Protein AF-A0A482USI0-F1 (afdb_monomer_lite)

pLDDT: mean 80.26, std 9.28, range [44.81, 93.56]

Foldseek 3Di:
DDDDPVVVVVVVVVVCVVPVDPVVVVVCVVCVVVVVVVVVVVCCVPPVPVCVVVVVVVVVVVCCVVVVVVVPVVVVPDPPDDDPVRVVVCVVPDDDDPPDPPDDPVRVVVVVVDWDWPDDDQQWTDTPPDPDTDGPPPDPRNVSPVVDPVVVVVVVVVVVVVVPVD

Structure (mmCIF, N/CA/C/O backbone):
data_AF-A0A482USI0-F1
#
_entry.id   AF-A0A482USI0-F1
#
loop_
_atom_site.group_PDB
_atom_site.id
_atom_site.type_symbol
_atom_site.label_atom_id
_atom_site.label_alt_id
_atom_site.label_comp_id
_atom_site.label_asym_id
_atom_site.label_entity_id
_atom_site.label_seq_id
_atom_site.pdbx_PDB_ins_code
_atom_site.Cartn_x
_atom_site.Cartn_y
_atom_site.Cartn_z
_atom_site.occupancy
_atom_site.B_iso_or_equiv
_atom_site.auth_seq_id
_atom_site.auth_comp_id
_atom_site.auth_asym_id
_atom_site.auth_atom_id
_atom_site.pdbx_PDB_model_num
ATOM 1 N N . MET A 1 1 ? 66.341 -4.405 -28.909 1.00 44.81 1 MET A N 1
ATOM 2 C CA . MET A 1 1 ? 65.251 -3.859 -28.071 1.00 44.81 1 MET A CA 1
ATOM 3 C C . MET A 1 1 ? 63.985 -4.603 -28.448 1.00 44.81 1 MET A C 1
ATOM 5 O O . MET A 1 1 ? 63.577 -4.504 -29.595 1.00 44.81 1 MET A O 1
ATOM 9 N N . VAL A 1 2 ? 63.451 -5.431 -27.550 1.00 56.34 2 VAL A N 1
ATOM 10 C CA . VAL A 1 2 ? 62.265 -6.263 -27.811 1.00 56.34 2 VAL A CA 1
ATOM 11 C C . VAL A 1 2 ? 61.033 -5.369 -27.689 1.00 56.34 2 VAL A C 1
ATOM 13 O O . VAL A 1 2 ? 60.735 -4.895 -26.594 1.00 56.34 2 VAL A O 1
ATOM 16 N N . SER A 1 3 ? 60.360 -5.079 -28.805 1.00 57.16 3 SER A N 1
ATOM 17 C CA . SER A 1 3 ? 59.063 -4.406 -28.781 1.00 57.16 3 SER A CA 1
ATOM 18 C C . SER A 1 3 ? 58.034 -5.385 -28.225 1.00 57.16 3 SER A C 1
ATOM 20 O O . SER A 1 3 ? 57.759 -6.440 -28.793 1.00 57.16 3 SER A O 1
ATOM 22 N N . THR A 1 4 ? 57.518 -5.086 -27.042 1.00 65.31 4 THR A N 1
ATOM 23 C CA . THR A 1 4 ? 56.420 -5.840 -26.447 1.00 65.31 4 THR A CA 1
ATOM 24 C C . THR A 1 4 ? 55.110 -5.401 -27.118 1.00 65.31 4 THR A C 1
ATOM 26 O O . THR A 1 4 ? 54.889 -4.201 -27.294 1.00 65.31 4 THR A O 1
ATOM 29 N N . PRO A 1 5 ? 54.210 -6.338 -27.471 1.00 73.50 5 PRO A N 1
ATOM 30 C CA . PRO A 1 5 ? 53.012 -6.063 -28.282 1.00 73.50 5 PRO A CA 1
ATOM 31 C C . PRO A 1 5 ? 52.072 -5.025 -27.647 1.00 73.50 5 PRO A C 1
ATOM 33 O O . PRO A 1 5 ? 51.342 -4.315 -28.335 1.00 73.50 5 PRO A O 1
ATOM 36 N N . VAL A 1 6 ? 52.140 -4.884 -26.321 1.00 71.44 6 VAL A N 1
ATOM 37 C CA . VAL A 1 6 ? 51.401 -3.885 -25.542 1.00 71.44 6 VAL A CA 1
ATOM 38 C C . VAL A 1 6 ? 51.834 -2.455 -25.884 1.00 71.44 6 VAL A C 1
ATOM 40 O O . VAL A 1 6 ? 50.993 -1.571 -26.029 1.00 71.44 6 VAL A O 1
ATOM 43 N N . PHE A 1 7 ? 53.135 -2.210 -26.051 1.00 73.94 7 PHE A N 1
ATOM 44 C CA . PHE A 1 7 ? 53.651 -0.863 -26.308 1.00 73.94 7 PHE A CA 1
ATOM 45 C C . PHE A 1 7 ? 53.370 -0.401 -27.737 1.00 73.94 7 PHE A C 1
ATOM 47 O O . PHE A 1 7 ? 53.164 0.791 -27.959 1.00 73.94 7 PHE A O 1
ATOM 54 N N . ASP A 1 8 ? 53.306 -1.325 -28.692 1.00 75.38 8 ASP A N 1
ATOM 55 C CA . ASP A 1 8 ? 52.938 -1.008 -30.073 1.00 75.38 8 ASP A CA 1
ATOM 56 C C . ASP A 1 8 ? 51.443 -0.665 -30.186 1.00 75.38 8 ASP A C 1
ATOM 58 O O . ASP A 1 8 ? 51.078 0.304 -30.858 1.00 75.38 8 ASP A O 1
ATOM 62 N N . GLY A 1 9 ? 50.586 -1.355 -29.422 1.00 74.94 9 GLY A N 1
ATOM 63 C CA . GLY A 1 9 ? 49.174 -0.994 -29.273 1.00 74.94 9 GLY A CA 1
ATOM 64 C C . GLY A 1 9 ? 48.984 0.402 -28.673 1.00 74.94 9 GLY A C 1
ATOM 65 O O . GLY A 1 9 ? 48.264 1.221 -29.244 1.00 74.94 9 GLY A O 1
ATOM 66 N N . ILE A 1 10 ? 49.696 0.725 -27.588 1.00 77.56 10 ILE A N 1
ATOM 67 C CA . ILE A 1 10 ? 49.632 2.054 -26.954 1.00 77.56 10 ILE A CA 1
ATOM 68 C C . ILE A 1 10 ? 50.104 3.152 -27.914 1.00 77.56 10 ILE A C 1
ATOM 70 O O . ILE A 1 10 ? 49.443 4.183 -28.038 1.00 77.56 10 ILE A O 1
ATOM 74 N N . LYS A 1 11 ? 51.205 2.931 -28.642 1.00 76.19 11 LYS A N 1
ATOM 75 C CA . LYS A 1 11 ? 51.686 3.890 -29.647 1.00 76.19 11 LYS A CA 1
ATOM 76 C C . LYS A 1 11 ? 50.637 4.127 -30.727 1.00 76.19 11 LYS A C 1
ATOM 78 O O . LYS A 1 11 ? 50.336 5.280 -31.017 1.00 76.19 11 LYS A O 1
ATOM 83 N N . SER A 1 12 ? 50.048 3.069 -31.286 1.00 74.94 12 SER A N 1
ATOM 84 C CA . SER A 1 12 ? 49.013 3.205 -32.319 1.00 74.94 12 SER A CA 1
ATOM 85 C C . SER A 1 12 ? 47.788 3.983 -31.825 1.00 74.94 12 SER A C 1
ATOM 87 O O . SER A 1 12 ? 47.320 4.882 -32.521 1.00 74.94 12 SER A O 1
ATOM 89 N N . ALA A 1 13 ? 47.331 3.729 -30.595 1.00 75.44 13 ALA A N 1
ATOM 90 C CA . ALA A 1 13 ? 46.210 4.444 -29.992 1.00 75.44 13 ALA A 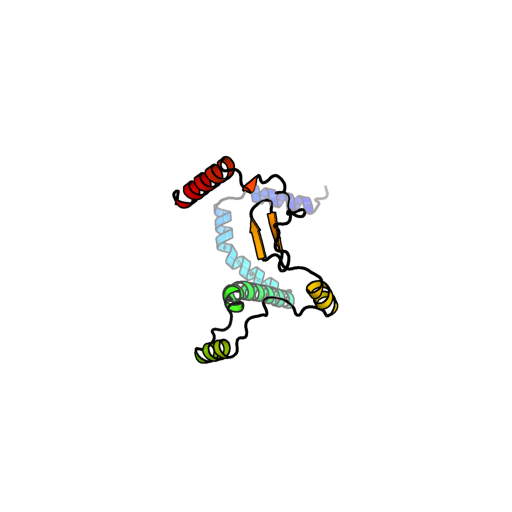CA 1
ATOM 91 C C . ALA A 1 13 ? 46.521 5.938 -29.816 1.00 75.44 13 ALA A C 1
ATOM 93 O O . ALA A 1 13 ? 45.715 6.789 -30.186 1.00 75.44 13 ALA A O 1
ATOM 94 N N . VAL A 1 14 ? 47.724 6.266 -29.333 1.00 80.50 14 VAL A N 1
ATOM 95 C CA . VAL A 1 14 ? 48.194 7.652 -29.201 1.00 80.50 14 VAL A CA 1
ATOM 96 C C . VAL A 1 14 ? 48.285 8.338 -30.569 1.00 80.50 14 VAL A C 1
ATOM 98 O O . VAL A 1 14 ? 47.809 9.461 -30.718 1.00 80.50 14 VAL A O 1
ATOM 101 N N . TYR A 1 15 ? 48.806 7.665 -31.599 1.00 77.25 15 TYR A N 1
ATOM 102 C CA . TYR A 1 15 ? 48.855 8.206 -32.963 1.00 77.25 15 TYR A CA 1
ATOM 103 C C . TYR A 1 15 ? 47.465 8.456 -33.563 1.00 77.25 15 TYR A C 1
ATOM 105 O O . TYR A 1 15 ? 47.288 9.438 -34.286 1.00 77.25 15 TYR A O 1
ATOM 113 N N . VAL A 1 16 ? 46.481 7.602 -33.274 1.00 73.94 16 VAL A N 1
ATOM 114 C CA . VAL A 1 16 ? 45.094 7.767 -33.736 1.00 73.94 16 VAL A CA 1
ATOM 115 C C . VAL A 1 16 ? 44.420 8.945 -33.036 1.00 73.94 16 VAL A C 1
ATOM 117 O O . VAL A 1 16 ? 43.777 9.753 -33.702 1.00 73.94 16 VAL A O 1
ATOM 120 N N . ILE A 1 17 ? 44.618 9.087 -31.722 1.00 72.75 17 ILE A N 1
ATOM 121 C CA . ILE A 1 17 ? 44.050 10.183 -30.926 1.00 72.75 17 ILE A CA 1
ATOM 122 C C . ILE A 1 17 ? 44.652 11.530 -31.342 1.00 72.75 17 ILE A C 1
ATOM 124 O O . ILE A 1 17 ? 43.921 12.497 -31.538 1.00 72.75 17 ILE A O 1
ATOM 128 N N . LEU A 1 18 ? 45.972 11.594 -31.540 1.00 77.38 18 LEU A N 1
ATOM 129 C CA . LEU A 1 18 ? 46.656 12.833 -31.924 1.00 77.38 18 LEU A CA 1
ATOM 130 C C . LEU A 1 18 ? 46.340 13.279 -33.360 1.00 77.38 18 LEU A C 1
ATOM 132 O O . LEU A 1 18 ? 46.419 14.466 -33.657 1.00 77.38 18 LEU A O 1
ATOM 136 N N . ASN A 1 19 ? 45.955 12.353 -34.245 1.00 78.25 19 ASN A N 1
ATOM 137 C CA . ASN A 1 19 ? 45.606 12.647 -35.641 1.00 78.25 19 ASN A CA 1
ATOM 138 C C . ASN A 1 19 ? 44.095 12.581 -35.920 1.00 78.25 19 ASN A C 1
ATOM 140 O O . ASN A 1 19 ? 43.692 12.445 -37.089 1.00 78.25 19 ASN A O 1
ATOM 144 N N . LEU A 1 20 ? 43.270 12.652 -34.869 1.00 73.56 20 LEU A N 1
ATOM 145 C CA . LEU A 1 20 ? 41.816 12.597 -34.958 1.00 73.56 20 LEU A CA 1
ATOM 146 C C . LEU A 1 20 ? 41.285 13.918 -35.527 1.00 73.56 20 LEU A C 1
ATOM 148 O O . LEU A 1 20 ? 41.097 14.911 -34.832 1.00 73.56 20 LEU A O 1
ATOM 152 N N . THR A 1 21 ? 41.086 13.937 -36.839 1.00 80.69 21 THR A N 1
ATOM 153 C CA . THR A 1 21 ? 40.540 15.084 -37.570 1.00 80.69 21 THR A CA 1
ATOM 154 C C . THR A 1 21 ? 39.026 14.923 -37.717 1.00 80.69 21 THR A C 1
ATOM 156 O O . THR A 1 21 ? 38.572 13.798 -37.942 1.00 80.69 21 THR A O 1
ATOM 159 N N . PRO A 1 22 ? 38.228 16.009 -37.677 1.00 76.62 22 PRO A N 1
ATOM 160 C CA . PRO A 1 22 ? 36.776 15.926 -37.848 1.00 76.62 22 PRO A CA 1
ATOM 161 C C . PRO A 1 22 ? 36.358 15.196 -39.133 1.00 76.62 22 PRO A C 1
ATOM 163 O O . 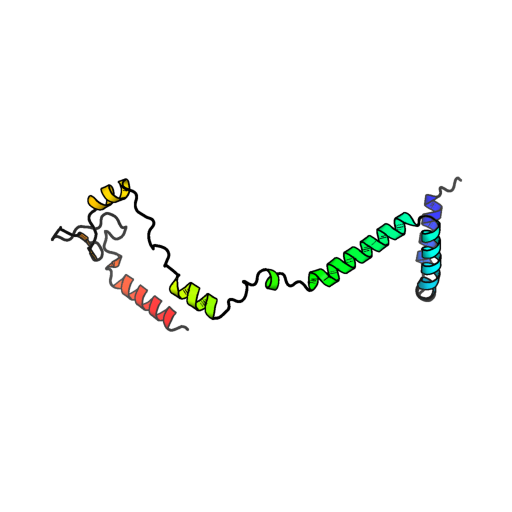PRO A 1 22 ? 35.422 14.408 -39.109 1.00 76.62 22 PRO A O 1
ATOM 166 N N . ALA A 1 23 ? 37.102 15.379 -40.229 1.00 79.88 23 ALA A N 1
ATOM 167 C CA . ALA A 1 23 ? 36.867 14.680 -41.495 1.00 79.88 23 ALA A CA 1
ATOM 168 C C . ALA A 1 23 ? 36.978 13.149 -41.370 1.00 79.88 23 ALA A C 1
ATOM 170 O O . ALA A 1 23 ? 36.127 12.433 -41.878 1.00 79.88 23 ALA A O 1
ATOM 171 N N . LYS A 1 24 ? 37.959 12.637 -40.615 1.00 79.06 24 LYS A N 1
ATOM 172 C CA . LYS A 1 24 ? 38.122 11.190 -40.394 1.00 79.06 24 LYS A CA 1
ATOM 173 C C . LYS A 1 24 ? 37.009 10.602 -39.534 1.00 79.06 24 LYS A C 1
ATOM 175 O O . LYS A 1 24 ? 36.644 9.448 -39.717 1.00 79.06 24 LYS A O 1
ATOM 180 N N . VAL A 1 25 ? 36.480 11.385 -38.592 1.00 78.88 25 VAL A N 1
ATOM 181 C CA . VAL A 1 25 ? 35.320 10.981 -37.784 1.00 78.88 25 VAL A CA 1
ATOM 182 C C . VAL A 1 25 ? 34.078 10.892 -38.668 1.00 78.88 25 VAL A C 1
ATOM 184 O O . VAL A 1 25 ? 33.346 9.911 -38.586 1.00 78.88 25 VAL A O 1
ATOM 187 N N . TRP A 1 26 ? 33.876 11.867 -39.557 1.00 82.38 26 TRP A N 1
ATOM 188 C CA . TRP A 1 26 ? 32.786 11.835 -40.533 1.00 82.38 26 TRP A CA 1
ATOM 189 C C . TRP A 1 26 ? 32.910 10.665 -41.509 1.00 82.38 26 TRP A C 1
ATOM 191 O O . TRP A 1 26 ? 31.940 9.934 -41.690 1.00 82.38 26 TRP A O 1
ATOM 201 N N . ASP A 1 27 ? 34.100 10.414 -42.055 1.00 81.88 27 ASP A N 1
ATOM 202 C CA . ASP A 1 27 ? 34.353 9.260 -42.921 1.00 81.88 27 ASP A CA 1
ATOM 203 C C . ASP A 1 27 ? 34.123 7.935 -42.185 1.00 81.88 27 ASP A C 1
ATOM 205 O O . ASP A 1 27 ? 33.536 7.012 -42.746 1.00 81.88 27 ASP A O 1
ATOM 209 N N . PHE A 1 28 ? 34.514 7.847 -40.911 1.00 80.19 28 PHE A N 1
ATOM 210 C CA . PHE A 1 28 ? 34.254 6.677 -40.076 1.00 80.19 28 PHE A CA 1
ATOM 211 C C . PHE A 1 28 ? 32.755 6.451 -39.858 1.00 80.19 28 PHE A C 1
ATOM 213 O O . PHE A 1 28 ? 32.298 5.322 -39.990 1.00 80.19 28 PHE A O 1
ATOM 220 N N . ILE A 1 29 ? 31.977 7.503 -39.581 1.00 81.69 29 ILE A N 1
ATOM 221 C CA . ILE A 1 29 ? 30.518 7.409 -39.409 1.00 81.69 29 ILE A CA 1
ATOM 222 C C . ILE A 1 29 ? 29.837 7.000 -40.721 1.00 81.69 29 ILE A C 1
ATOM 224 O O . ILE A 1 29 ? 28.953 6.148 -40.710 1.00 81.69 29 ILE A O 1
ATOM 228 N N . ILE A 1 30 ? 30.259 7.568 -41.854 1.00 84.94 30 ILE A N 1
ATOM 229 C CA . ILE A 1 30 ? 29.680 7.271 -43.174 1.00 84.94 30 ILE A CA 1
ATOM 230 C C . ILE A 1 30 ? 30.028 5.846 -43.624 1.00 84.94 30 ILE A C 1
ATOM 232 O O . ILE A 1 30 ? 29.200 5.172 -44.232 1.00 84.94 30 ILE A O 1
ATOM 236 N N . GLN A 1 31 ? 31.231 5.363 -43.309 1.00 84.62 31 GLN A N 1
ATOM 237 C CA . GLN A 1 31 ? 31.686 4.011 -43.656 1.00 84.62 31 GLN A CA 1
ATOM 238 C C . GLN A 1 31 ? 31.314 2.958 -42.601 1.00 84.62 31 GLN A C 1
ATOM 240 O O . GLN A 1 31 ? 31.439 1.758 -42.864 1.00 84.62 31 GLN A O 1
ATOM 245 N N . ALA A 1 32 ? 30.835 3.372 -41.424 1.00 80.44 32 ALA A N 1
ATOM 246 C CA . ALA A 1 32 ? 30.430 2.475 -40.346 1.00 80.44 32 ALA A CA 1
ATOM 247 C C . ALA A 1 32 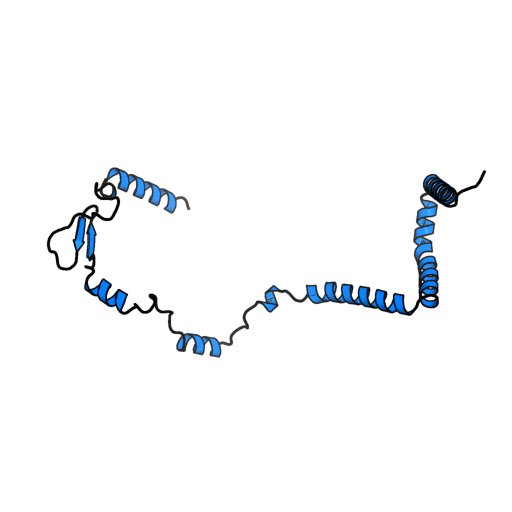? 29.398 1.419 -40.782 1.00 80.44 32 ALA A C 1
ATOM 249 O O . ALA A 1 32 ? 29.607 0.261 -40.424 1.00 80.44 32 ALA A O 1
ATOM 250 N N . PRO A 1 33 ? 28.356 1.727 -41.586 1.00 83.44 33 PRO A N 1
ATOM 251 C CA . PRO A 1 33 ? 27.388 0.722 -42.027 1.00 83.44 33 PRO A CA 1
ATOM 252 C C . PRO A 1 33 ? 28.035 -0.383 -42.871 1.00 83.44 33 PRO A C 1
ATOM 254 O O . PRO A 1 33 ? 27.853 -1.563 -42.593 1.00 83.44 33 PRO A O 1
ATOM 257 N N . ALA A 1 34 ? 28.876 -0.013 -43.842 1.00 83.25 34 ALA A N 1
ATOM 258 C CA . ALA A 1 34 ? 29.543 -0.972 -44.725 1.00 83.25 34 ALA A CA 1
ATOM 259 C C . ALA A 1 34 ? 30.568 -1.848 -43.979 1.00 83.25 34 ALA A C 1
ATOM 261 O O . ALA A 1 34 ? 30.747 -3.027 -44.290 1.00 83.25 34 ALA A O 1
ATOM 262 N N . ASN A 1 35 ? 31.249 -1.279 -42.982 1.00 82.00 35 ASN A N 1
ATOM 263 C CA . ASN A 1 35 ? 32.172 -2.021 -42.125 1.00 82.00 35 ASN A CA 1
ATOM 264 C C . ASN A 1 35 ? 31.425 -2.937 -41.146 1.00 82.00 35 ASN A C 1
ATOM 266 O O . ASN A 1 35 ? 31.865 -4.063 -40.910 1.00 82.00 35 ASN A O 1
ATOM 270 N N . TYR A 1 36 ? 30.285 -2.483 -40.624 1.00 79.75 36 TYR A N 1
ATOM 271 C CA . TYR A 1 36 ? 29.414 -3.267 -39.756 1.00 79.75 36 TYR A CA 1
ATOM 272 C C . TYR A 1 36 ? 28.828 -4.475 -40.488 1.00 79.75 36 TYR A C 1
ATOM 274 O O . TYR A 1 36 ? 28.876 -5.575 -39.953 1.00 79.75 36 TYR A O 1
ATOM 282 N N . GLU A 1 37 ? 28.366 -4.311 -41.729 1.00 82.38 37 GLU A N 1
ATOM 283 C CA . GLU A 1 37 ? 27.874 -5.423 -42.550 1.00 82.38 37 GLU A CA 1
ATOM 284 C C . GLU A 1 37 ? 28.946 -6.498 -42.746 1.0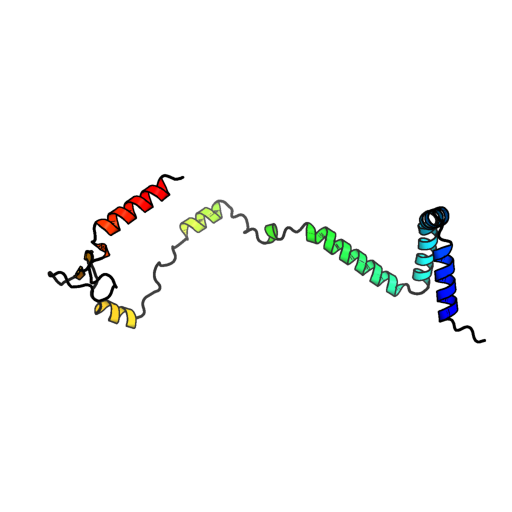0 82.38 37 GLU A C 1
ATOM 286 O O . GLU A 1 37 ? 28.710 -7.675 -42.473 1.00 82.38 37 GLU A O 1
ATOM 291 N N . LYS A 1 38 ? 30.158 -6.106 -43.158 1.00 84.50 38 LYS A N 1
ATOM 292 C CA . LYS A 1 38 ? 31.275 -7.048 -43.340 1.00 84.50 38 LYS A CA 1
ATOM 293 C C . LYS A 1 38 ? 31.633 -7.774 -42.047 1.00 84.50 38 LYS A C 1
ATOM 295 O O . LYS A 1 38 ? 31.872 -8.980 -42.071 1.00 84.50 38 LYS A O 1
ATOM 300 N N . TRP A 1 39 ? 31.665 -7.047 -40.933 1.00 80.81 39 TRP A N 1
ATOM 301 C CA . TRP A 1 39 ? 31.910 -7.620 -39.615 1.00 80.81 39 TRP A CA 1
ATOM 302 C C . TRP A 1 39 ? 30.812 -8.613 -39.221 1.00 80.81 39 TRP A C 1
ATOM 304 O O . TRP A 1 39 ? 31.119 -9.729 -38.810 1.00 80.81 39 TRP A O 1
ATOM 314 N N . TRP A 1 40 ? 29.546 -8.252 -39.433 1.00 78.94 40 TRP A N 1
ATOM 315 C CA . TRP A 1 40 ? 28.389 -9.083 -39.117 1.00 78.94 40 TRP A CA 1
ATOM 316 C C . TRP A 1 40 ? 28.371 -10.387 -39.922 1.00 78.94 40 TRP A C 1
ATOM 318 O O . TRP A 1 40 ? 28.181 -11.463 -39.357 1.00 78.94 40 TRP A O 1
ATOM 328 N N . PHE A 1 41 ? 28.641 -10.320 -41.230 1.00 83.44 41 PHE A N 1
ATOM 329 C CA . PHE A 1 41 ? 28.754 -11.514 -42.074 1.00 83.44 41 PHE A CA 1
ATOM 330 C C . PHE A 1 41 ? 29.963 -12.386 -41.706 1.00 83.44 41 PHE A C 1
ATOM 332 O O . PHE A 1 41 ? 29.871 -13.612 -41.783 1.00 83.44 41 PHE A O 1
ATOM 339 N N . GLY A 1 42 ? 31.078 -11.783 -41.277 1.00 82.75 42 GLY A N 1
ATOM 340 C CA . GLY A 1 42 ? 32.228 -12.516 -40.740 1.00 82.75 42 GLY A CA 1
ATOM 341 C C . GLY A 1 42 ? 31.873 -13.279 -39.465 1.00 82.75 42 GLY A C 1
ATOM 342 O O . GLY A 1 42 ? 32.105 -14.482 -39.375 1.00 82.75 42 GLY A O 1
ATOM 343 N N . LEU A 1 43 ? 31.205 -12.605 -38.530 1.00 79.44 43 LEU A N 1
ATOM 344 C CA . LEU A 1 43 ? 30.739 -13.192 -37.279 1.00 79.44 43 LEU A CA 1
ATOM 345 C C . LEU A 1 43 ? 29.771 -14.363 -37.548 1.00 79.44 43 LEU A C 1
ATOM 347 O O . LEU A 1 43 ? 29.896 -15.425 -36.936 1.00 79.44 43 LEU A O 1
ATOM 351 N N . LEU A 1 44 ? 28.834 -14.192 -38.495 1.00 80.81 44 LEU A N 1
ATOM 352 C CA . LEU A 1 44 ? 27.859 -15.223 -38.882 1.00 80.81 44 LEU A CA 1
ATOM 353 C C . LEU A 1 44 ? 28.537 -16.488 -39.414 1.00 80.81 44 LEU A C 1
ATOM 355 O O . LEU A 1 44 ? 28.073 -17.595 -39.145 1.00 80.81 44 LEU A O 1
ATOM 359 N N . ARG A 1 45 ? 29.635 -16.322 -40.155 1.00 83.69 45 ARG A N 1
ATOM 360 C CA . ARG A 1 45 ? 30.410 -17.432 -40.707 1.00 83.69 45 ARG A CA 1
ATOM 361 C C . ARG A 1 45 ? 31.228 -18.154 -39.639 1.00 83.69 45 ARG A C 1
ATOM 363 O O . ARG A 1 45 ? 31.308 -19.378 -39.672 1.00 83.69 45 ARG A O 1
ATOM 370 N N . ASP A 1 46 ? 31.824 -17.410 -38.715 1.00 84.12 46 ASP A N 1
ATOM 371 C CA . ASP A 1 46 ? 32.768 -17.965 -37.747 1.00 84.12 46 ASP A CA 1
ATOM 372 C C . ASP A 1 46 ? 32.058 -18.617 -36.545 1.00 84.12 46 ASP A C 1
ATOM 374 O O . ASP A 1 46 ? 32.583 -19.554 -35.945 1.00 84.12 46 ASP A O 1
ATOM 378 N N . SER A 1 47 ? 30.868 -18.141 -36.157 1.00 85.12 47 SER A N 1
ATOM 379 C CA . SER A 1 47 ? 30.143 -18.634 -34.972 1.00 85.12 47 SER A CA 1
ATOM 380 C C . SER A 1 47 ? 28.620 -18.445 -35.068 1.00 85.12 47 SER A C 1
ATOM 382 O O . SER A 1 47 ? 28.032 -17.661 -34.313 1.00 85.12 47 SER A O 1
ATOM 384 N N . PRO A 1 48 ? 27.939 -19.202 -35.947 1.00 83.75 48 PRO A N 1
ATOM 385 C CA . PRO A 1 48 ? 26.511 -19.018 -36.208 1.00 83.75 48 PRO A CA 1
ATOM 386 C C . PRO A 1 48 ? 25.627 -19.269 -34.975 1.00 83.75 48 PRO A C 1
ATOM 388 O O . PRO A 1 48 ? 24.646 -18.551 -34.777 1.00 83.75 48 PRO A O 1
ATOM 391 N N . GLN A 1 49 ? 25.974 -20.232 -34.104 1.00 85.25 49 GLN A N 1
ATOM 392 C CA . GLN A 1 49 ? 25.164 -20.517 -32.909 1.00 85.25 49 GLN A CA 1
ATOM 393 C C . GLN A 1 49 ? 25.148 -19.369 -31.889 1.00 85.25 49 GLN A C 1
ATOM 395 O O . GLN A 1 49 ? 24.112 -19.106 -31.280 1.00 85.25 49 GLN A O 1
ATOM 400 N N . HIS A 1 50 ? 26.272 -18.669 -31.708 1.00 85.88 50 HIS A N 1
ATOM 401 C CA . HIS A 1 50 ? 26.381 -17.600 -30.713 1.00 85.88 50 HIS A CA 1
ATOM 402 C C . HIS A 1 50 ? 25.538 -16.391 -31.116 1.00 85.88 50 HIS A C 1
ATOM 404 O O . HIS A 1 50 ? 24.797 -15.860 -30.293 1.00 85.88 50 HIS A O 1
ATOM 410 N N . ILE A 1 51 ? 25.564 -16.034 -32.400 1.00 87.94 51 ILE A N 1
ATOM 411 C CA . ILE A 1 51 ? 24.784 -14.916 -32.941 1.00 87.94 51 ILE A CA 1
ATOM 412 C C . ILE A 1 51 ? 23.296 -15.195 -32.872 1.00 87.94 51 ILE A C 1
ATOM 414 O O . ILE A 1 51 ? 22.532 -14.298 -32.534 1.00 87.94 51 ILE A O 1
ATOM 418 N N . LEU A 1 52 ? 22.866 -16.424 -33.163 1.00 87.75 52 LEU A N 1
ATOM 419 C CA . LEU A 1 52 ? 21.457 -16.794 -33.059 1.00 87.75 52 LEU A CA 1
ATOM 420 C C . LEU A 1 52 ? 20.949 -16.617 -31.623 1.00 87.75 52 LEU A C 1
ATOM 422 O O . LEU A 1 52 ? 19.897 -16.018 -31.412 1.00 87.75 52 LEU A O 1
ATOM 426 N N . ILE A 1 53 ? 21.713 -17.082 -30.631 1.00 92.19 53 ILE A N 1
ATOM 427 C CA . ILE A 1 53 ? 21.349 -16.926 -29.218 1.00 92.19 53 ILE A CA 1
ATOM 428 C C . ILE A 1 53 ? 21.343 -15.444 -28.832 1.00 92.19 53 ILE A C 1
ATOM 430 O O . ILE A 1 53 ? 20.364 -14.968 -28.262 1.00 92.19 53 ILE A O 1
ATOM 434 N N . GLU A 1 54 ? 22.388 -14.695 -29.174 1.00 89.69 54 GLU A N 1
ATOM 435 C CA . GLU A 1 54 ? 22.522 -13.285 -28.804 1.00 89.69 54 GLU A CA 1
ATOM 436 C C . GLU A 1 54 ? 21.443 -12.406 -29.451 1.00 89.69 54 GLU A C 1
ATOM 438 O O . GLU A 1 54 ? 20.778 -11.629 -28.767 1.00 89.69 54 GLU A O 1
ATOM 443 N N . THR A 1 55 ? 21.176 -12.594 -30.745 1.00 89.50 55 THR A N 1
ATOM 444 C CA . THR A 1 55 ? 20.081 -11.899 -31.441 1.00 89.50 55 THR A CA 1
ATOM 445 C C . THR A 1 55 ? 18.718 -12.286 -30.877 1.00 89.50 55 THR A C 1
ATOM 447 O O . THR A 1 55 ? 17.888 -11.402 -30.667 1.00 89.50 55 THR A O 1
ATOM 450 N N . SER A 1 56 ? 18.489 -13.563 -30.543 1.00 90.00 56 SER A N 1
ATOM 451 C CA . SER A 1 56 ? 17.246 -13.990 -29.887 1.00 90.00 56 SER A CA 1
ATOM 452 C C . SER A 1 56 ? 17.064 -13.341 -28.513 1.00 90.00 56 SER A C 1
ATOM 454 O O . SER A 1 56 ? 15.955 -12.931 -28.174 1.00 90.00 56 SER A O 1
ATOM 456 N N . LEU A 1 57 ? 18.149 -13.165 -27.752 1.00 93.50 57 LEU A N 1
ATOM 457 C CA . LEU A 1 57 ? 18.133 -12.539 -26.434 1.00 93.50 57 LEU A CA 1
ATOM 458 C C . LEU A 1 57 ? 17.867 -11.032 -26.536 1.00 93.50 57 LEU A C 1
ATOM 460 O O . LEU A 1 57 ? 17.057 -10.504 -25.777 1.00 93.50 57 LEU A O 1
ATOM 464 N N . ILE A 1 58 ? 18.468 -10.348 -27.514 1.00 92.81 58 ILE A N 1
ATOM 465 C CA . ILE A 1 58 ? 18.192 -8.932 -27.801 1.00 92.81 58 ILE A CA 1
ATOM 466 C C . ILE A 1 58 ? 16.730 -8.745 -28.219 1.00 92.81 58 ILE A C 1
ATOM 468 O O . ILE A 1 58 ? 16.041 -7.888 -27.667 1.00 92.81 58 ILE A O 1
ATOM 472 N N . VAL A 1 59 ? 16.224 -9.568 -29.143 1.00 92.50 59 VAL A N 1
ATOM 473 C CA . VAL A 1 59 ? 14.815 -9.529 -29.564 1.00 92.50 59 VAL A CA 1
ATOM 474 C C . VAL A 1 59 ? 13.888 -9.820 -28.385 1.00 92.50 59 VAL A C 1
ATOM 476 O O . VAL A 1 59 ? 12.887 -9.129 -28.222 1.00 92.50 59 VAL A O 1
ATOM 479 N N . PHE A 1 60 ? 14.230 -10.778 -27.523 1.00 91.62 60 PHE A N 1
ATOM 480 C CA . PHE A 1 60 ? 13.461 -11.100 -26.323 1.00 91.62 60 PHE A CA 1
ATOM 481 C C . PHE A 1 60 ? 13.431 -9.938 -25.322 1.00 91.62 60 PHE A C 1
ATOM 483 O O . PHE A 1 60 ? 12.370 -9.613 -24.791 1.00 91.62 60 P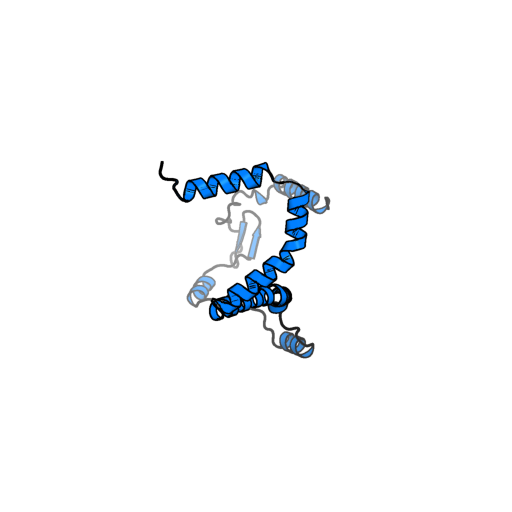HE A O 1
ATOM 490 N N . ILE A 1 61 ? 14.558 -9.258 -25.100 1.00 90.50 61 ILE A N 1
ATOM 491 C CA . ILE A 1 61 ? 14.623 -8.064 -24.247 1.00 90.50 61 ILE A CA 1
ATOM 492 C C . ILE A 1 61 ? 13.781 -6.933 -24.845 1.00 90.50 61 ILE A C 1
ATOM 494 O O . ILE A 1 61 ? 12.985 -6.328 -24.128 1.00 90.50 61 ILE A O 1
ATOM 498 N N . LEU A 1 62 ? 13.900 -6.666 -26.149 1.00 89.81 62 LEU A N 1
ATOM 499 C CA . LEU A 1 62 ? 13.086 -5.654 -26.827 1.00 89.81 62 LEU A CA 1
ATOM 500 C C . LEU A 1 62 ? 11.596 -5.994 -26.749 1.00 89.81 62 LEU A C 1
ATOM 502 O O . LEU A 1 62 ? 10.783 -5.124 -26.447 1.00 89.81 62 LEU A O 1
ATOM 506 N N . TRP A 1 63 ? 11.237 -7.262 -26.941 1.00 86.44 63 TRP A N 1
ATOM 507 C CA . TRP A 1 63 ? 9.873 -7.755 -26.790 1.00 86.44 63 TRP A CA 1
ATOM 508 C C . TRP A 1 63 ? 9.352 -7.519 -25.368 1.00 86.44 63 TRP A C 1
ATOM 510 O O . TRP A 1 63 ? 8.286 -6.930 -25.197 1.00 86.44 63 TRP A O 1
ATOM 520 N N . LEU A 1 64 ? 10.125 -7.879 -24.336 1.00 84.25 64 LEU A N 1
ATOM 521 C CA . LEU A 1 64 ? 9.761 -7.635 -22.939 1.00 84.25 64 LEU A CA 1
ATOM 522 C C . LEU A 1 64 ? 9.578 -6.143 -22.646 1.00 84.25 64 LEU A C 1
ATOM 524 O O . LEU A 1 64 ? 8.581 -5.764 -22.035 1.00 84.25 64 LEU A O 1
ATOM 528 N N . VAL A 1 65 ? 10.510 -5.296 -23.078 1.00 85.12 65 VAL A N 1
ATOM 529 C CA . VAL A 1 65 ? 10.478 -3.853 -22.802 1.00 85.12 65 VAL A CA 1
ATOM 530 C C . VAL A 1 65 ? 9.320 -3.166 -23.528 1.00 85.12 65 VAL A C 1
ATOM 532 O O . VAL A 1 65 ? 8.660 -2.308 -22.944 1.00 85.12 65 VAL A O 1
ATOM 535 N N . LEU A 1 66 ? 9.040 -3.542 -24.777 1.00 83.50 66 LEU A N 1
ATOM 536 C CA . LEU A 1 66 ? 7.995 -2.908 -25.583 1.00 83.50 66 LEU A CA 1
ATOM 537 C C . LEU A 1 66 ? 6.589 -3.419 -25.233 1.00 83.50 66 LEU A C 1
ATOM 539 O O . LEU A 1 66 ? 5.661 -2.617 -25.154 1.00 83.50 66 LEU A O 1
ATOM 543 N N . ILE A 1 67 ? 6.420 -4.721 -24.979 1.00 73.75 67 ILE A N 1
ATOM 544 C CA . ILE A 1 67 ? 5.099 -5.331 -24.746 1.00 73.75 67 ILE A CA 1
ATOM 545 C C . ILE A 1 67 ? 4.734 -5.397 -23.264 1.00 73.75 67 ILE A C 1
ATOM 547 O O . ILE A 1 67 ? 3.579 -5.167 -22.928 1.00 73.75 67 ILE A O 1
ATOM 551 N N . ARG A 1 68 ? 5.664 -5.628 -22.323 1.00 61.28 68 ARG A N 1
ATOM 552 C CA . ARG A 1 68 ? 5.280 -5.585 -20.892 1.00 61.28 68 ARG A CA 1
ATOM 553 C C . ARG A 1 68 ? 5.007 -4.170 -20.401 1.00 61.28 68 ARG A C 1
ATOM 555 O O . ARG A 1 68 ? 4.280 -4.017 -19.427 1.00 61.28 68 ARG A O 1
ATOM 562 N N . ARG A 1 69 ? 5.511 -3.137 -21.084 1.00 58.53 69 ARG A N 1
ATOM 563 C CA . ARG A 1 69 ? 5.175 -1.743 -20.765 1.00 58.53 69 ARG A CA 1
ATOM 564 C C . ARG A 1 69 ? 3.713 -1.392 -21.078 1.00 58.53 69 ARG A C 1
ATOM 566 O O . ARG A 1 69 ? 3.187 -0.483 -20.447 1.00 58.53 69 ARG A O 1
ATOM 573 N N . THR A 1 70 ? 3.046 -2.090 -22.003 1.00 54.84 70 THR A N 1
ATOM 574 C CA . THR A 1 70 ? 1.620 -1.851 -22.312 1.00 54.84 70 THR A CA 1
ATOM 575 C C . THR A 1 70 ? 0.664 -2.593 -21.380 1.00 54.84 70 THR A C 1
ATOM 577 O O . THR A 1 70 ? -0.526 -2.272 -21.340 1.00 54.84 70 THR A O 1
ATOM 580 N N . VAL A 1 71 ? 1.162 -3.544 -20.587 1.00 57.62 71 VAL A N 1
ATOM 581 C CA . VAL A 1 71 ? 0.379 -4.201 -19.540 1.00 57.62 71 VAL A CA 1
ATOM 582 C C . VAL A 1 71 ? 0.427 -3.310 -18.304 1.00 57.62 71 VAL A C 1
ATOM 584 O O . VAL A 1 71 ? 1.258 -3.502 -17.421 1.00 57.62 71 VAL A O 1
ATOM 587 N N . ASP A 1 72 ? -0.432 -2.288 -18.264 1.00 58.62 72 ASP A N 1
ATOM 588 C CA . ASP A 1 72 ? -0.611 -1.449 -17.078 1.00 58.62 72 ASP A CA 1
ATOM 589 C C . ASP A 1 72 ? -0.804 -2.359 -15.849 1.00 58.62 72 ASP A C 1
ATOM 591 O O . ASP A 1 72 ? -1.852 -3.008 -15.738 1.00 58.62 72 ASP A O 1
ATOM 595 N N . PRO A 1 73 ? 0.128 -2.391 -14.876 1.00 58.66 73 PRO A N 1
ATOM 596 C CA . PRO A 1 73 ? -0.054 -3.186 -13.661 1.00 58.66 73 PRO A CA 1
ATOM 597 C C . PRO A 1 73 ? -1.298 -2.728 -12.881 1.00 58.66 73 PRO A C 1
ATOM 599 O O . PRO A 1 73 ? -1.893 -3.495 -12.134 1.00 58.66 73 PRO A O 1
ATOM 602 N N . LYS A 1 74 ? -1.758 -1.494 -13.128 1.00 57.25 74 LYS A N 1
ATOM 603 C CA . LYS A 1 74 ? -3.006 -0.943 -12.591 1.00 57.25 74 LYS A CA 1
ATOM 604 C C . LYS A 1 74 ? -4.270 -1.588 -13.171 1.00 57.25 74 LYS A C 1
ATOM 606 O O . LYS A 1 74 ? -5.281 -1.612 -12.482 1.00 57.25 74 LYS A O 1
ATOM 611 N N . LYS A 1 75 ? -4.235 -2.107 -14.404 1.00 56.12 75 LYS A N 1
ATOM 612 C CA . LYS A 1 75 ? -5.373 -2.815 -15.021 1.00 56.12 75 LYS A CA 1
ATOM 613 C C . LYS A 1 75 ? -5.426 -4.287 -14.625 1.00 56.12 75 LYS A C 1
ATOM 615 O O . LYS A 1 75 ? -6.514 -4.841 -14.562 1.00 56.12 75 LYS A O 1
ATOM 620 N N . ALA A 1 76 ? -4.280 -4.895 -14.317 1.00 57.59 76 ALA A N 1
ATOM 621 C CA . ALA A 1 76 ? -4.220 -6.251 -13.771 1.00 57.59 76 ALA A CA 1
ATOM 622 C C . ALA A 1 76 ? -4.746 -6.326 -12.324 1.00 57.59 76 ALA A C 1
ATOM 624 O O . ALA A 1 76 ? -5.311 -7.340 -11.933 1.00 57.59 76 ALA A O 1
ATOM 625 N N . SER A 1 77 ? -4.602 -5.239 -11.556 1.00 57.50 77 SER A N 1
ATOM 626 C CA . SER A 1 77 ? -5.127 -5.116 -10.187 1.00 57.50 77 SER A CA 1
ATOM 627 C C . SER A 1 77 ? -6.508 -4.460 -10.104 1.00 57.50 77 SER A C 1
ATOM 629 O O . SER A 1 77 ? -7.014 -4.254 -9.001 1.00 57.50 77 SER A O 1
ATOM 631 N N . ALA A 1 78 ? -7.108 -4.077 -11.236 1.00 61.69 78 ALA A N 1
ATOM 632 C CA . ALA A 1 78 ? -8.453 -3.524 -11.224 1.00 61.69 78 ALA A CA 1
ATOM 633 C C . ALA A 1 78 ? -9.431 -4.664 -10.902 1.00 61.69 78 ALA A C 1
ATOM 635 O O . ALA A 1 78 ? -9.437 -5.665 -11.626 1.00 61.69 78 ALA A O 1
ATOM 636 N N . PRO A 1 79 ? -10.241 -4.551 -9.834 1.00 65.88 79 PRO A N 1
ATOM 637 C CA . PRO A 1 79 ? -11.243 -5.562 -9.548 1.00 65.88 79 PRO A CA 1
ATOM 638 C C . PRO A 1 79 ? -12.164 -5.708 -10.769 1.00 65.88 79 PRO A C 1
ATOM 640 O O . PRO A 1 79 ? -12.487 -4.699 -11.412 1.00 65.88 79 PRO A O 1
ATOM 643 N N . PRO A 1 80 ? -12.555 -6.944 -11.129 1.00 74.62 80 PRO A N 1
ATOM 644 C CA . PRO A 1 80 ? -13.445 -7.180 -12.257 1.00 74.62 80 PRO A CA 1
ATOM 645 C C . PRO A 1 80 ? -14.699 -6.318 -12.095 1.00 74.62 80 PRO A C 1
ATOM 647 O O . PRO A 1 80 ? -15.278 -6.234 -11.012 1.00 74.62 80 PRO A O 1
ATOM 650 N N . LYS A 1 81 ? -15.086 -5.621 -13.166 1.00 79.44 81 LYS A N 1
ATOM 651 C CA . LYS A 1 81 ? -16.249 -4.734 -13.150 1.00 79.44 81 LYS A CA 1
ATOM 652 C C . LYS A 1 81 ? -17.505 -5.591 -12.976 1.00 79.44 81 LYS A C 1
ATOM 654 O O . LYS A 1 81 ? -17.923 -6.245 -13.926 1.00 79.44 81 LYS A O 1
ATOM 659 N N . LEU A 1 82 ? -18.066 -5.586 -11.768 1.00 81.06 82 LEU A N 1
ATOM 660 C CA . LEU A 1 82 ? -19.292 -6.310 -11.431 1.00 81.06 82 LEU A CA 1
ATOM 661 C C . LEU A 1 82 ? -20.457 -5.808 -12.296 1.00 81.06 82 LEU A C 1
ATOM 663 O O . LEU A 1 82 ? -20.614 -4.605 -12.530 1.00 81.06 82 LEU A O 1
ATOM 667 N N . SER A 1 83 ? -21.266 -6.739 -12.786 1.00 86.12 83 SER A N 1
ATOM 668 C CA . SER A 1 83 ? -22.526 -6.461 -13.468 1.00 86.12 83 SER A CA 1
ATOM 669 C C . SER A 1 83 ? -23.583 -5.964 -12.476 1.00 86.12 83 SER A C 1
ATOM 671 O O . SER A 1 83 ? -23.522 -6.258 -11.284 1.00 86.12 83 SER A O 1
ATOM 673 N N . ALA A 1 84 ? -24.597 -5.241 -12.964 1.00 86.75 84 ALA A N 1
ATOM 674 C CA . ALA A 1 84 ? -25.668 -4.717 -12.107 1.00 86.75 84 ALA A CA 1
ATOM 675 C C . ALA A 1 84 ? -26.363 -5.820 -11.280 1.00 86.75 84 ALA A C 1
ATOM 677 O O . ALA A 1 84 ? -26.640 -5.622 -10.104 1.00 86.75 84 ALA A O 1
ATOM 678 N N . LYS A 1 85 ? -26.544 -7.016 -11.860 1.00 88.69 85 LYS A N 1
ATOM 679 C CA . LYS A 1 85 ? -27.153 -8.165 -11.172 1.00 88.69 85 LYS A CA 1
ATOM 680 C C . LYS A 1 85 ? -26.290 -8.714 -10.033 1.00 88.69 85 LYS A C 1
ATOM 682 O O . LYS A 1 85 ? -26.827 -9.157 -9.026 1.00 88.69 85 LYS A O 1
ATOM 687 N N . GLU A 1 86 ? -24.967 -8.713 -10.195 1.00 89.75 86 GLU A N 1
ATOM 688 C CA . GLU A 1 86 ? -24.047 -9.169 -9.145 1.00 89.75 86 GLU A CA 1
ATOM 689 C C . GLU A 1 86 ? -24.007 -8.182 -7.980 1.00 89.75 86 GLU A C 1
ATOM 691 O O . GLU A 1 86 ? -23.917 -8.602 -6.831 1.00 89.75 86 GLU A O 1
ATOM 696 N N . ILE A 1 87 ? -24.116 -6.881 -8.267 1.00 90.12 87 ILE A N 1
ATOM 697 C CA . ILE A 1 87 ? -24.209 -5.843 -7.236 1.00 90.12 87 ILE A CA 1
ATOM 698 C C . ILE A 1 87 ? -25.482 -6.040 -6.410 1.00 90.12 87 ILE A C 1
ATOM 700 O O . ILE A 1 87 ? -25.391 -6.084 -5.187 1.00 90.12 87 ILE A O 1
ATOM 704 N N . ASP A 1 88 ? -26.636 -6.226 -7.057 1.00 92.69 88 ASP A N 1
ATOM 705 C CA . ASP A 1 88 ? -27.910 -6.440 -6.357 1.00 92.69 88 ASP A CA 1
ATOM 706 C C . ASP A 1 88 ? -27.870 -7.696 -5.472 1.00 92.69 88 ASP A C 1
ATOM 708 O O . ASP A 1 88 ? -28.283 -7.656 -4.314 1.00 92.69 88 ASP A O 1
ATOM 712 N N . TRP A 1 89 ? -27.299 -8.796 -5.977 1.00 93.56 89 TRP A N 1
ATOM 713 C CA . TRP A 1 89 ? -27.132 -10.030 -5.202 1.00 93.56 89 TRP A CA 1
ATOM 714 C C . TRP A 1 89 ? -26.182 -9.859 -4.008 1.00 93.56 89 TRP A C 1
ATOM 716 O O . TRP A 1 89 ? -26.453 -10.378 -2.922 1.00 93.56 89 TRP A O 1
ATOM 726 N N . LEU A 1 90 ? -25.081 -9.119 -4.189 1.00 90.50 90 LEU A N 1
ATOM 727 C CA . LEU A 1 90 ? -24.146 -8.810 -3.109 1.00 90.50 90 LEU A CA 1
ATOM 728 C C . LEU A 1 90 ? -24.811 -7.953 -2.037 1.00 90.50 90 LEU A C 1
ATOM 730 O O . LEU A 1 90 ? -24.616 -8.232 -0.864 1.00 90.50 90 LEU A O 1
ATOM 734 N N . VAL A 1 91 ? -25.603 -6.950 -2.416 1.00 90.31 91 VAL A N 1
ATOM 735 C CA . VAL A 1 91 ? -26.318 -6.092 -1.461 1.00 90.31 91 VAL A CA 1
ATOM 736 C C . VAL A 1 91 ? -27.348 -6.891 -0.661 1.00 90.31 91 VAL A C 1
ATOM 738 O O . VAL A 1 91 ? -27.428 -6.709 0.550 1.00 90.31 91 VAL A O 1
ATOM 741 N N . ASP A 1 92 ? -28.084 -7.798 -1.306 1.00 93.12 92 ASP A N 1
ATOM 742 C CA . ASP A 1 92 ? -29.092 -8.642 -0.647 1.00 93.12 92 ASP A CA 1
ATOM 743 C C . ASP A 1 92 ? -28.467 -9.684 0.300 1.00 93.12 92 ASP A C 1
ATOM 745 O O . ASP A 1 92 ? -28.970 -9.939 1.393 1.00 93.12 92 ASP A O 1
ATOM 749 N N . THR A 1 93 ? -27.321 -10.257 -0.084 1.00 89.50 93 THR A N 1
ATOM 750 C CA . THR A 1 93 ? -26.647 -11.320 0.687 1.00 89.50 93 THR A CA 1
ATOM 751 C C . THR A 1 93 ? -25.680 -10.773 1.746 1.00 89.50 93 THR A C 1
ATOM 753 O O . THR A 1 93 ? -25.219 -11.515 2.619 1.00 89.50 93 THR A O 1
ATOM 756 N N . TRP A 1 94 ? -25.325 -9.487 1.690 1.00 90.81 94 TRP A N 1
ATOM 757 C CA . TRP A 1 94 ? -24.313 -8.921 2.576 1.00 90.81 94 TRP A CA 1
ATOM 758 C C . TRP A 1 94 ? -24.809 -8.831 4.021 1.00 90.81 94 TRP A C 1
ATOM 760 O O . TRP A 1 94 ? -25.773 -8.136 4.337 1.00 90.81 94 TRP A O 1
ATOM 770 N N . GLN A 1 95 ? -24.086 -9.494 4.923 1.00 86.06 95 GLN A N 1
ATOM 771 C CA . GLN A 1 95 ? -24.253 -9.328 6.361 1.00 86.06 95 GLN A CA 1
ATOM 772 C C . GLN A 1 95 ? -23.107 -8.468 6.905 1.00 86.06 95 GLN A C 1
ATOM 774 O O . GLN A 1 95 ? -21.941 -8.754 6.605 1.00 86.06 95 GLN A O 1
ATOM 779 N N . PRO A 1 96 ? -23.395 -7.432 7.714 1.00 84.25 96 PRO A N 1
ATOM 780 C CA . PRO A 1 96 ? -22.348 -6.651 8.347 1.00 84.25 96 PRO A CA 1
ATOM 781 C C . PRO A 1 96 ? -21.510 -7.553 9.246 1.00 84.25 96 PRO A C 1
ATOM 783 O O . PRO A 1 96 ? -22.038 -8.400 9.972 1.00 84.25 96 PRO A O 1
ATOM 786 N N . ALA A 1 97 ? -20.196 -7.344 9.225 1.00 83.19 97 ALA A N 1
ATOM 787 C CA . ALA A 1 97 ? -19.326 -7.985 10.194 1.00 83.19 97 ALA A CA 1
ATOM 788 C C . ALA A 1 97 ? -19.817 -7.642 11.616 1.00 83.19 97 ALA A C 1
ATOM 790 O O . ALA A 1 97 ? -20.160 -6.482 11.878 1.00 83.19 97 ALA A O 1
ATOM 791 N N . PRO A 1 98 ? -19.871 -8.621 12.537 1.00 81.81 98 PRO A N 1
ATOM 792 C CA . PRO A 1 98 ? -20.279 -8.353 13.906 1.00 81.81 98 PRO A CA 1
ATOM 793 C C . PRO A 1 98 ? -19.315 -7.334 14.525 1.00 81.81 98 PRO A C 1
ATOM 795 O O . PRO A 1 98 ? -18.099 -7.513 14.477 1.00 81.81 98 PRO A O 1
ATOM 798 N N . LEU A 1 99 ? -19.858 -6.258 15.107 1.00 79.69 99 LEU A N 1
ATOM 799 C CA . LEU A 1 99 ? -19.072 -5.160 15.695 1.00 79.69 99 LEU A CA 1
ATOM 800 C C . LEU A 1 99 ? -18.154 -5.617 16.838 1.00 79.69 99 LEU A C 1
ATOM 802 O O . LEU A 1 99 ? -17.216 -4.912 17.199 1.00 79.69 99 LEU A O 1
ATOM 806 N N . VAL A 1 100 ? -18.445 -6.778 17.426 1.00 81.94 100 VAL A N 1
ATOM 807 C CA . VAL A 1 100 ? -17.715 -7.349 18.553 1.00 81.94 100 VAL A CA 1
ATOM 808 C C . VAL A 1 100 ? -17.532 -8.847 18.292 1.00 81.94 100 VAL A C 1
ATOM 810 O O . VAL A 1 100 ? -18.498 -9.502 17.883 1.00 81.94 100 VAL A O 1
ATOM 813 N N . PRO A 1 101 ? -16.330 -9.414 18.507 1.00 80.88 101 PRO A N 1
ATOM 814 C CA . PRO A 1 101 ? -16.140 -10.859 18.445 1.00 80.88 101 PRO A CA 1
ATOM 815 C C . PRO A 1 101 ? -17.055 -11.573 19.456 1.00 80.88 101 PRO A C 1
ATOM 817 O O . PRO A 1 101 ? -17.407 -10.994 20.488 1.00 80.88 101 PRO A O 1
ATOM 820 N N . PRO A 1 102 ? -17.452 -12.831 19.192 1.00 79.06 102 PRO A N 1
ATOM 821 C CA . PRO A 1 102 ? -18.240 -13.600 20.145 1.00 79.06 102 PRO A CA 1
ATOM 822 C C . PRO A 1 102 ? -17.463 -13.742 21.461 1.00 79.06 102 PRO A C 1
ATOM 824 O O . PRO A 1 102 ? -16.343 -14.246 21.486 1.00 79.06 102 PRO A O 1
ATOM 827 N N . ILE A 1 103 ? -18.065 -13.260 22.548 1.00 79.75 103 ILE A N 1
ATOM 828 C CA . ILE A 1 103 ? -17.481 -13.280 23.893 1.00 79.75 103 ILE A CA 1
ATOM 829 C C . ILE A 1 103 ? -17.281 -14.719 24.389 1.00 79.75 103 ILE A C 1
ATOM 831 O O . ILE A 1 103 ? -18.184 -15.555 24.268 1.00 79.75 103 ILE A O 1
ATOM 835 N N . SER A 1 104 ? -16.109 -14.995 24.970 1.00 84.56 104 SER A N 1
ATOM 836 C CA . SER A 1 104 ? -15.802 -16.274 25.620 1.00 84.56 104 SER A CA 1
ATOM 837 C C . SER A 1 104 ? -16.707 -16.488 26.838 1.00 84.56 104 SER A C 1
ATOM 839 O O . SER A 1 104 ? -17.197 -15.530 27.439 1.00 84.56 104 SER A O 1
ATOM 841 N N . ASP A 1 105 ? -16.931 -17.737 27.251 1.00 82.38 105 ASP A N 1
ATOM 842 C CA . ASP A 1 105 ? -17.742 -18.030 28.442 1.00 82.38 105 ASP A CA 1
ATOM 843 C C . ASP A 1 105 ? -17.118 -17.458 29.728 1.00 82.38 105 ASP A C 1
ATOM 845 O O . ASP A 1 105 ? -17.839 -17.054 30.643 1.00 82.38 105 ASP A O 1
ATOM 849 N N . LEU A 1 106 ? -15.788 -17.314 29.755 1.00 78.62 106 LEU A N 1
ATOM 850 C CA . LEU A 1 106 ? -15.070 -16.590 30.807 1.00 78.62 106 LEU A CA 1
ATOM 851 C C . LEU A 1 106 ? -15.445 -15.096 30.821 1.00 78.62 106 LEU A C 1
ATOM 853 O O . LEU A 1 106 ? -15.738 -14.534 31.877 1.00 78.62 106 LEU A O 1
ATOM 857 N N . ASP A 1 107 ? -15.494 -14.464 29.647 1.00 79.25 107 ASP A N 1
ATOM 858 C CA . ASP A 1 107 ? -15.831 -13.044 29.510 1.00 79.25 107 ASP A CA 1
ATOM 859 C C . ASP A 1 107 ? -17.292 -12.790 29.882 1.00 79.25 107 ASP A C 1
ATOM 861 O O . ASP A 1 107 ? -17.600 -11.788 30.521 1.00 79.25 107 ASP A O 1
ATOM 865 N N . LYS A 1 108 ? -18.202 -13.724 29.569 1.00 81.75 108 LYS A N 1
ATOM 866 C CA . LYS A 1 108 ? -19.604 -13.663 30.018 1.00 81.75 108 LYS A CA 1
ATOM 867 C C . LYS A 1 108 ? -19.712 -13.669 31.541 1.00 81.75 108 LYS A C 1
ATOM 869 O O . LYS A 1 108 ? -20.479 -12.884 32.100 1.00 81.75 108 LYS A O 1
ATOM 874 N N . ALA A 1 109 ? -18.936 -14.520 32.216 1.00 79.94 109 ALA A N 1
ATOM 875 C CA . ALA A 1 109 ? -18.908 -14.563 33.675 1.00 79.94 109 ALA A CA 1
ATOM 876 C C . ALA A 1 109 ? -18.371 -13.244 34.262 1.00 79.94 109 ALA A C 1
ATOM 878 O O . ALA A 1 109 ? -18.994 -12.668 35.156 1.00 79.94 109 ALA A O 1
ATOM 879 N N . LEU A 1 110 ? -17.287 -12.697 33.702 1.00 79.38 110 LEU A N 1
ATOM 880 C CA . LEU A 1 110 ? -16.735 -11.402 34.115 1.00 79.38 110 LEU A CA 1
ATOM 881 C C . LEU A 1 110 ? -17.714 -10.245 33.873 1.00 79.38 110 LEU A C 1
ATOM 883 O O . LEU A 1 110 ? -17.913 -9.412 34.762 1.00 79.38 110 LEU A O 1
ATOM 887 N N . LEU A 1 111 ? -18.390 -10.224 32.724 1.00 80.25 111 LEU A N 1
ATOM 888 C CA . LEU A 1 111 ? -19.401 -9.221 32.388 1.00 80.25 111 LEU A CA 1
ATOM 889 C C . LEU A 1 111 ? -20.603 -9.277 33.335 1.00 80.25 111 LEU A C 1
ATOM 891 O O . LEU A 1 111 ? -21.119 -8.229 33.708 1.00 80.25 111 LEU A O 1
ATOM 895 N N . SER A 1 112 ? -21.011 -10.470 33.781 1.00 76.62 112 SER A N 1
ATOM 896 C CA . SER A 1 112 ? -22.099 -10.616 34.760 1.00 76.62 112 SER A CA 1
ATOM 897 C C . SER A 1 112 ? -21.756 -10.021 36.132 1.00 76.62 112 SER A C 1
ATOM 899 O O . SER A 1 112 ? -22.638 -9.531 36.837 1.00 76.62 112 SER A O 1
ATOM 901 N N . SER A 1 113 ? -20.470 -10.019 36.495 1.00 77.94 113 SER A N 1
ATOM 902 C CA . SER A 1 113 ? -19.974 -9.443 37.750 1.00 77.94 113 SER A CA 1
ATOM 903 C C . SER A 1 113 ? -19.633 -7.950 37.647 1.00 77.94 113 SER A C 1
ATOM 905 O O . SER A 1 113 ? -19.631 -7.237 38.652 1.00 77.94 113 SER A O 1
ATOM 907 N N . THR A 1 114 ? -19.368 -7.460 36.432 1.00 80.50 114 THR A N 1
ATOM 908 C CA . THR A 1 114 ? -18.980 -6.071 36.172 1.00 80.50 114 THR A CA 1
ATOM 909 C C . THR A 1 114 ? -20.201 -5.158 36.187 1.00 80.50 114 THR A C 1
ATOM 911 O O . THR A 1 114 ? -21.146 -5.338 35.421 1.00 80.50 114 THR A O 1
ATOM 914 N N . LYS A 1 115 ? -20.183 -4.118 37.028 1.00 80.50 115 LYS A N 1
ATOM 915 C CA . LYS A 1 115 ? -21.257 -3.118 37.041 1.00 80.50 115 LYS A CA 1
ATOM 916 C C . LYS A 1 115 ? -21.091 -2.127 35.891 1.00 80.50 115 LYS A C 1
ATOM 918 O O . LYS A 1 115 ? -20.029 -1.536 35.723 1.00 80.50 115 LYS A O 1
ATOM 923 N N . THR A 1 116 ? -22.160 -1.906 35.133 1.00 83.81 116 THR A N 1
ATOM 924 C CA . THR A 1 116 ? -22.175 -0.947 34.022 1.00 83.81 116 THR A CA 1
ATOM 925 C C . THR A 1 116 ? -22.264 0.494 34.530 1.00 83.81 116 THR A C 1
ATOM 927 O O . THR A 1 116 ? -23.054 0.804 35.426 1.00 83.81 116 THR A O 1
ATOM 930 N N . ILE A 1 117 ? -21.473 1.382 33.931 1.00 86.31 117 ILE A N 1
ATOM 931 C CA . ILE A 1 117 ? -21.529 2.830 34.154 1.00 86.31 117 ILE A CA 1
ATOM 932 C C . ILE A 1 117 ? -22.620 3.414 33.250 1.00 86.31 117 ILE A C 1
ATOM 934 O O . ILE A 1 117 ? -22.598 3.183 32.045 1.00 86.31 117 ILE A O 1
ATOM 938 N N . GLU A 1 118 ? -23.566 4.167 33.814 1.00 85.50 118 GLU A N 1
ATOM 939 C CA . GLU A 1 118 ? -24.657 4.790 33.044 1.00 85.50 118 GLU A CA 1
ATOM 940 C C . GLU A 1 118 ? -24.312 6.216 32.614 1.00 85.50 118 GLU A C 1
ATOM 942 O O . GLU A 1 118 ? -24.631 6.634 31.501 1.00 85.50 118 GLU A O 1
ATOM 947 N N . ARG A 1 119 ? -23.646 6.973 33.491 1.00 81.62 119 ARG A N 1
ATOM 948 C CA . ARG A 1 119 ? -23.245 8.352 33.207 1.00 81.62 119 ARG A CA 1
ATOM 949 C C . ARG A 1 119 ? -21.963 8.728 33.938 1.00 81.62 119 ARG A C 1
ATOM 951 O O . ARG A 1 119 ? -21.791 8.399 35.114 1.00 81.62 119 ARG A O 1
ATOM 958 N N . HIS A 1 120 ? -21.121 9.479 33.234 1.00 82.94 120 HIS A N 1
ATOM 959 C CA . HIS A 1 120 ? -19.921 10.132 33.743 1.00 82.94 120 HIS A CA 1
ATOM 960 C C . HIS A 1 120 ? -20.170 11.644 33.884 1.00 82.94 120 HIS A C 1
ATOM 962 O O . HIS A 1 120 ? -20.374 12.331 32.884 1.00 82.94 120 HIS A O 1
ATOM 968 N N . GLU A 1 121 ? -20.178 12.162 35.112 1.00 78.75 121 GLU A N 1
ATOM 969 C CA . GLU A 1 121 ? -20.324 13.590 35.429 1.00 78.75 121 GLU A CA 1
ATOM 970 C C . GLU A 1 121 ? -19.052 14.079 36.133 1.00 78.75 121 GLU A C 1
ATOM 972 O O . GLU A 1 121 ? -18.944 14.005 37.358 1.00 78.75 121 GLU A O 1
ATOM 977 N N . GLY A 1 122 ? -18.084 14.531 35.325 1.00 79.12 122 GLY A N 1
ATOM 978 C CA . GLY A 1 122 ? -16.762 14.983 35.771 1.00 79.12 122 GLY A CA 1
ATOM 979 C C . GLY A 1 122 ? -16.108 13.998 36.738 1.00 79.12 122 GLY A C 1
ATOM 980 O O . GLY A 1 122 ? -15.899 12.842 36.374 1.00 79.12 122 GLY A O 1
ATOM 981 N N . LYS A 1 123 ? -15.837 14.402 37.984 1.00 84.12 123 LYS A N 1
ATOM 982 C CA . LYS A 1 123 ? -15.184 13.499 38.958 1.00 84.12 123 LYS A CA 1
ATOM 983 C C . LYS A 1 123 ? -16.075 12.360 39.472 1.00 84.12 123 LYS A C 1
ATOM 985 O O . LYS A 1 123 ? -15.578 11.465 40.155 1.00 84.12 123 LYS A O 1
ATOM 990 N N . TYR A 1 124 ? -17.380 12.379 39.201 1.00 86.94 124 TYR A N 1
ATOM 991 C CA . TYR A 1 124 ? -18.330 11.388 39.705 1.00 86.94 124 TYR A CA 1
ATOM 992 C C . TYR A 1 124 ? -18.927 10.509 38.597 1.00 86.94 124 TYR A C 1
ATOM 994 O O . TYR A 1 124 ? -19.242 10.944 37.494 1.00 86.94 124 TYR A O 1
ATOM 1002 N N . LEU A 1 125 ? -19.158 9.245 38.937 1.00 87.69 125 LEU A N 1
ATOM 1003 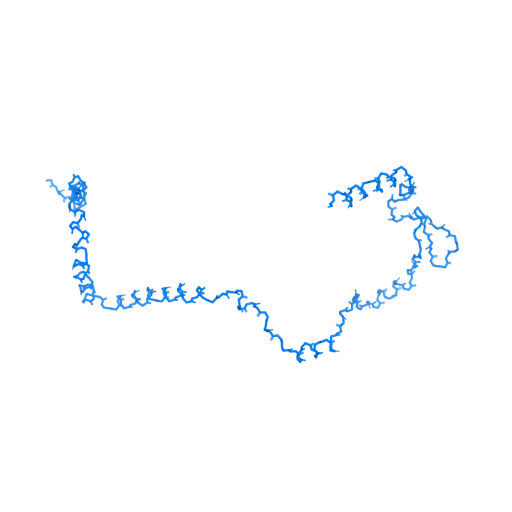C CA . LEU A 1 125 ? -19.802 8.225 38.123 1.00 87.69 125 LEU A CA 1
ATOM 1004 C C . LEU A 1 125 ? -21.149 7.842 38.728 1.00 87.69 125 LEU A C 1
ATOM 1006 O O . LEU A 1 125 ? -21.290 7.692 39.944 1.00 87.69 125 LEU A O 1
ATOM 1010 N N . THR A 1 126 ? -22.127 7.596 37.866 1.00 86.81 126 THR A N 1
ATOM 1011 C CA . THR A 1 126 ? -23.349 6.879 38.242 1.00 86.81 126 THR A CA 1
ATOM 1012 C C . THR A 1 126 ? -23.251 5.455 37.716 1.00 86.81 126 THR A C 1
ATOM 1014 O O . THR A 1 126 ? -23.059 5.211 36.522 1.00 86.81 126 THR A O 1
ATOM 1017 N N . VAL A 1 127 ? -23.312 4.505 38.643 1.00 84.12 127 VAL A N 1
ATOM 1018 C CA . VAL A 1 127 ? -23.203 3.076 38.354 1.00 84.12 127 VAL A CA 1
ATOM 1019 C C . VAL A 1 127 ? -24.592 2.468 38.460 1.00 84.12 127 VAL A C 1
ATOM 1021 O O . VAL A 1 127 ? -25.300 2.703 39.443 1.00 84.12 127 VAL A O 1
ATOM 1024 N N . ARG A 1 128 ? -24.970 1.649 37.477 1.00 79.56 128 ARG A N 1
ATOM 1025 C CA . ARG A 1 128 ? -26.268 0.972 37.442 1.00 79.56 128 ARG A CA 1
ATOM 1026 C C . ARG A 1 128 ? -26.507 0.193 38.740 1.00 79.56 128 ARG A C 1
ATOM 1028 O O . ARG A 1 128 ? -25.720 -0.679 39.111 1.00 79.56 128 ARG A O 1
ATOM 1035 N N . GLY A 1 129 ? -27.590 0.523 39.446 1.00 78.88 129 GLY A N 1
ATOM 1036 C CA . GLY A 1 129 ? -27.979 -0.109 40.715 1.00 78.88 129 GLY A CA 1
ATOM 1037 C C . GLY A 1 129 ? -27.454 0.562 41.994 1.00 78.88 129 GLY A C 1
ATOM 1038 O O . GLY A 1 129 ? -27.821 0.129 43.084 1.00 78.88 129 GLY A O 1
ATOM 1039 N N . ILE A 1 130 ? -26.648 1.626 41.902 1.00 81.94 130 ILE A N 1
ATOM 1040 C CA . ILE A 1 130 ? -26.241 2.448 43.053 1.00 81.94 130 ILE A CA 1
ATOM 1041 C C . ILE A 1 130 ? -26.855 3.841 42.881 1.00 81.94 130 ILE A C 1
ATOM 1043 O O . ILE A 1 130 ? -26.534 4.551 41.936 1.00 81.94 130 ILE A O 1
ATOM 1047 N N . LYS A 1 131 ? -27.746 4.246 43.798 1.00 76.88 131 LYS A N 1
ATOM 1048 C CA . LYS A 1 131 ? -28.432 5.554 43.722 1.00 76.88 131 LYS A CA 1
ATOM 1049 C C . LYS A 1 131 ? -27.502 6.748 43.969 1.00 76.88 131 LYS A C 1
ATOM 1051 O O . LYS A 1 131 ? -27.799 7.854 43.532 1.00 76.88 131 LYS A O 1
ATOM 1056 N N . ASN A 1 132 ? -26.400 6.529 44.680 1.00 83.62 132 ASN A N 1
ATOM 1057 C CA . ASN A 1 132 ? -25.459 7.581 45.040 1.00 83.62 132 ASN A CA 1
ATOM 1058 C C . ASN A 1 132 ? -24.367 7.717 43.978 1.00 83.62 132 ASN A C 1
ATOM 1060 O O . ASN A 1 132 ? -23.886 6.721 43.438 1.00 83.62 132 ASN A O 1
ATOM 1064 N N . LYS A 1 133 ? -23.943 8.957 43.725 1.00 83.56 133 LYS A N 1
ATOM 1065 C CA . LYS A 1 133 ? -22.789 9.253 42.873 1.00 83.56 133 LYS A CA 1
ATOM 1066 C C . LYS A 1 133 ? -21.519 8.684 43.515 1.00 83.56 133 LYS A C 1
ATOM 1068 O O . LYS A 1 133 ? -21.268 8.920 44.695 1.00 83.56 133 LYS A O 1
ATOM 1073 N N . VAL A 1 134 ? -20.734 7.932 42.749 1.00 85.19 134 VAL A N 1
ATOM 1074 C CA . VAL A 1 134 ? -19.478 7.308 43.195 1.00 85.19 134 VAL A CA 1
ATOM 1075 C C . VAL A 1 134 ? -18.310 8.097 42.615 1.00 85.19 134 VAL A C 1
ATOM 1077 O O . VAL A 1 134 ? -18.378 8.540 41.475 1.00 85.19 134 VAL A O 1
ATOM 1080 N N . LEU A 1 135 ? -17.241 8.308 43.380 1.00 87.00 135 LEU A N 1
ATOM 1081 C CA . LEU A 1 135 ? -16.043 8.981 42.871 1.00 87.00 135 LEU A CA 1
ATOM 1082 C C . LEU A 1 135 ? -15.383 8.128 41.774 1.00 87.00 135 LEU A C 1
ATOM 1084 O O . LEU A 1 135 ? -15.161 6.932 41.977 1.00 87.00 135 LEU A O 1
ATOM 1088 N N . ASN A 1 136 ? -15.054 8.731 40.628 1.00 85.38 136 ASN A N 1
ATOM 1089 C CA . ASN A 1 136 ? -14.320 8.055 39.567 1.00 85.38 136 ASN A CA 1
ATOM 1090 C C . ASN A 1 136 ? -12.866 7.868 39.984 1.00 85.38 136 ASN A C 1
ATOM 1092 O O . ASN A 1 136 ? -12.036 8.747 39.765 1.00 85.38 136 ASN A O 1
ATOM 1096 N N . ALA A 1 137 ? -12.566 6.706 40.564 1.00 84.06 137 ALA A N 1
ATOM 1097 C CA . ALA A 1 137 ? -11.217 6.406 41.001 1.00 84.06 137 ALA A CA 1
ATOM 1098 C C . ALA A 1 137 ? -10.289 5.863 39.878 1.00 84.06 137 ALA A C 1
ATOM 1100 O O . ALA A 1 137 ? -9.164 5.445 40.144 1.00 84.06 137 ALA A O 1
ATOM 1101 N N . SER A 1 138 ? -10.781 5.790 38.639 1.00 81.19 138 SER A N 1
ATOM 1102 C CA . SER A 1 138 ? -10.121 5.077 37.534 1.00 81.19 138 SER A CA 1
ATOM 1103 C C . SER A 1 138 ? -9.513 5.993 36.471 1.00 81.19 138 SER A C 1
ATOM 1105 O O . SER A 1 138 ? -8.657 5.562 35.704 1.00 81.19 138 SER A O 1
ATOM 1107 N N . SER A 1 139 ? -9.931 7.258 36.426 1.00 80.25 139 SER A N 1
ATOM 1108 C CA . SER A 1 139 ? -9.478 8.247 35.446 1.00 80.25 139 SER A CA 1
ATOM 1109 C C . SER A 1 139 ? -8.734 9.385 36.124 1.00 80.25 139 SER A C 1
ATOM 1111 O O . SER A 1 139 ? -9.191 9.830 37.165 1.00 80.25 139 SER A O 1
ATOM 1113 N N . PHE A 1 140 ? -7.717 9.962 35.480 1.00 80.31 140 PHE A N 1
ATOM 1114 C CA . PHE A 1 140 ? -6.924 11.095 35.993 1.00 80.31 140 PHE A CA 1
ATOM 1115 C C . PHE A 1 140 ? -7.706 12.387 36.327 1.00 80.31 140 PHE A C 1
ATOM 1117 O O . PHE A 1 140 ? -7.125 13.323 36.869 1.00 80.31 140 PHE A O 1
ATOM 1124 N N . ASP A 1 141 ? -9.014 12.438 36.078 1.00 77.88 141 ASP A N 1
ATOM 1125 C CA . ASP A 1 141 ? -9.896 13.578 36.358 1.00 77.88 141 ASP A CA 1
ATOM 1126 C C . ASP A 1 141 ? -10.545 13.551 37.763 1.00 77.88 141 ASP A C 1
ATOM 1128 O O . ASP A 1 141 ? -11.638 14.065 37.994 1.00 77.88 141 ASP A O 1
ATOM 1132 N N . PHE A 1 142 ? -9.871 12.965 38.753 1.00 78.06 142 PHE A N 1
ATOM 1133 C CA . PHE A 1 142 ? -10.349 12.932 40.144 1.00 78.06 142 PHE A CA 1
ATOM 1134 C C . PHE A 1 142 ? -10.496 14.331 40.771 1.00 78.06 142 PHE A C 1
ATOM 1136 O O . PHE A 1 142 ? -11.319 14.539 41.665 1.00 78.06 142 PHE A O 1
ATOM 1143 N N . PHE A 1 143 ? -9.676 15.285 40.319 1.00 80.44 143 PHE A N 1
ATOM 1144 C CA . PHE A 1 143 ? -9.647 16.664 40.812 1.00 80.44 143 PHE A CA 1
ATOM 1145 C C . PHE A 1 143 ? -10.686 17.574 40.143 1.00 80.44 143 PHE A C 1
ATOM 1147 O O . PHE A 1 143 ? -10.776 18.740 40.516 1.00 80.44 143 PHE A O 1
ATOM 1154 N N . ALA A 1 144 ? -11.490 17.050 39.207 1.00 79.00 144 ALA A N 1
ATOM 1155 C CA . ALA A 1 144 ? -12.453 17.816 38.414 1.00 79.00 144 ALA A CA 1
ATOM 1156 C C . ALA A 1 144 ? -11.815 18.942 37.577 1.00 79.00 144 ALA A C 1
ATOM 1158 O O . ALA A 1 144 ? -12.427 19.988 37.364 1.00 79.00 144 ALA A O 1
ATOM 1159 N N . PHE A 1 145 ? -10.608 18.720 37.046 1.00 81.38 145 PHE A N 1
ATOM 1160 C CA . PHE A 1 145 ? -10.000 19.658 36.096 1.00 81.38 145 PHE A CA 1
ATOM 1161 C C . PHE A 1 145 ? -10.835 19.777 34.818 1.00 81.38 145 PHE A C 1
ATOM 1163 O O . PHE A 1 145 ? -10.885 20.845 34.214 1.00 81.38 145 PHE A O 1
ATOM 1170 N N . SER A 1 146 ? -11.543 18.712 34.422 1.00 80.12 146 SER A N 1
ATOM 1171 C CA . SER A 1 146 ? -12.468 18.780 33.288 1.00 80.12 146 SER A CA 1
ATOM 1172 C C . SER A 1 146 ? -13.713 19.622 33.559 1.00 80.12 146 SER A C 1
ATOM 1174 O O . SER A 1 146 ? -14.420 19.941 32.608 1.00 80.12 146 SER A O 1
ATOM 1176 N N . GLU A 1 147 ? -14.020 19.977 34.812 1.00 81.94 147 GLU A N 1
ATOM 1177 C CA . GLU A 1 147 ? -15.162 20.825 35.172 1.00 81.94 147 GLU A CA 1
ATOM 1178 C C . GLU A 1 147 ? -14.799 22.312 35.230 1.00 81.94 147 GLU A C 1
ATOM 1180 O O . GLU A 1 147 ? -15.709 23.144 35.206 1.00 81.94 147 GLU A O 1
ATOM 1185 N N . ASP A 1 148 ? -13.505 22.641 35.239 1.00 87.31 148 ASP A N 1
ATOM 1186 C CA . ASP A 1 148 ? -13.019 24.014 35.298 1.00 87.31 148 ASP A CA 1
ATOM 1187 C C . ASP A 1 148 ? -13.529 24.833 34.097 1.00 87.31 148 ASP A C 1
ATOM 1189 O O . ASP A 1 148 ? -13.350 24.476 32.924 1.00 87.31 148 ASP A O 1
ATOM 1193 N N . LEU A 1 149 ? -14.215 25.936 34.405 1.00 86.50 149 LEU A N 1
ATOM 1194 C CA . LEU A 1 149 ? -14.825 26.813 33.412 1.00 86.50 149 LEU A CA 1
ATOM 1195 C C . LEU A 1 149 ? -13.774 27.517 32.555 1.00 86.50 149 LEU A C 1
ATOM 1197 O O . LEU A 1 149 ? -14.024 27.709 31.366 1.00 86.50 149 LEU A O 1
ATOM 1201 N N . GLU A 1 150 ? -12.613 27.865 33.114 1.00 88.25 150 GLU A N 1
ATOM 1202 C CA . GLU A 1 150 ? -11.550 28.542 32.369 1.00 88.25 150 GLU A CA 1
ATOM 1203 C C . GLU A 1 150 ? -10.981 27.611 31.298 1.00 88.25 150 GLU A C 1
ATOM 1205 O O . GLU A 1 150 ? -10.902 27.971 30.120 1.00 88.25 150 GLU A O 1
ATOM 1210 N N . ILE A 1 151 ? -10.690 26.363 31.676 1.00 85.38 151 ILE A N 1
ATOM 1211 C CA . ILE A 1 151 ? -10.161 25.343 30.761 1.00 85.38 151 ILE A CA 1
ATOM 1212 C C . ILE A 1 151 ? -11.177 25.038 29.651 1.00 85.38 151 ILE A C 1
ATOM 1214 O O . ILE A 1 151 ? -10.813 24.974 28.471 1.00 85.38 151 ILE A O 1
ATOM 1218 N N . LYS A 1 152 ? -12.468 24.914 29.990 1.00 87.06 152 LYS A N 1
ATOM 1219 C CA . LYS A 1 152 ? -13.527 24.719 28.987 1.00 87.06 152 LYS A CA 1
ATOM 1220 C C . LYS A 1 152 ? -13.644 25.898 28.033 1.00 87.06 152 LYS A C 1
ATOM 1222 O O . LYS A 1 152 ? -13.755 25.679 26.829 1.00 87.06 152 LYS A O 1
ATOM 1227 N N . GLN A 1 153 ? -13.635 27.130 28.541 1.00 89.88 153 GLN A N 1
ATOM 1228 C CA . GLN A 1 153 ? -13.759 28.330 27.710 1.00 89.88 153 GLN A CA 1
ATOM 1229 C C . GLN A 1 153 ? -12.606 28.447 26.713 1.00 89.88 153 GLN A C 1
ATOM 1231 O O . GLN A 1 153 ? -12.849 28.714 25.536 1.00 89.88 153 GLN A O 1
ATOM 1236 N N . VAL A 1 154 ? -11.373 28.167 27.146 1.00 90.00 154 VAL A N 1
ATOM 1237 C CA . VAL A 1 154 ? -10.205 28.130 26.253 1.00 90.00 154 VAL A CA 1
ATOM 1238 C C . VAL A 1 154 ? -10.363 27.041 25.187 1.00 90.00 154 VAL A C 1
ATOM 1240 O O . VAL A 1 154 ? -10.134 27.305 24.006 1.00 90.00 154 VAL A O 1
ATOM 1243 N N . GLY A 1 155 ? -10.815 25.843 25.571 1.00 87.56 155 GLY A N 1
ATOM 1244 C CA . GLY A 1 155 ? -11.091 24.753 24.631 1.00 87.56 155 GLY A CA 1
ATOM 1245 C C . GLY A 1 155 ? -12.155 25.113 23.586 1.00 87.56 155 GLY A C 1
ATOM 1246 O O . GLY A 1 155 ? -11.936 24.917 22.390 1.00 87.56 155 GLY A O 1
ATOM 1247 N N . TYR A 1 156 ? -13.278 25.702 24.010 1.00 88.94 156 TYR A N 1
ATOM 1248 C CA . TYR A 1 156 ? -14.331 26.170 23.102 1.00 88.94 156 TYR A CA 1
ATOM 1249 C C . TYR A 1 156 ? -13.832 27.261 22.155 1.00 88.94 156 TYR A C 1
ATOM 1251 O O . TYR A 1 156 ? -14.100 27.198 20.956 1.00 88.94 156 TYR A O 1
ATOM 1259 N N . PHE A 1 157 ? -13.078 28.234 22.668 1.00 88.69 157 PHE A N 1
ATOM 1260 C CA . PHE A 1 157 ? -12.496 29.296 21.853 1.00 88.69 157 PHE A CA 1
ATOM 1261 C C . PHE A 1 157 ? -11.545 28.736 20.788 1.00 88.69 157 PHE A C 1
ATOM 1263 O O . PHE A 1 157 ? -11.600 29.144 19.628 1.00 88.69 157 PHE A O 1
ATOM 1270 N N . PHE A 1 158 ? -10.710 27.762 21.153 1.00 88.88 158 PHE A N 1
ATOM 1271 C CA . PHE A 1 158 ? -9.795 27.106 20.224 1.00 88.88 158 PHE A CA 1
ATOM 1272 C C . PHE A 1 158 ? -10.530 26.305 19.140 1.00 88.88 158 PHE A C 1
ATOM 1274 O O . PHE A 1 158 ? -10.208 26.436 17.959 1.00 88.88 158 PHE A O 1
ATOM 1281 N N . LEU A 1 159 ? -11.553 25.528 19.513 1.00 87.81 159 LEU A N 1
ATOM 1282 C CA . LEU A 1 159 ? -12.363 24.764 18.559 1.00 87.81 159 LEU A CA 1
ATOM 1283 C C . LEU A 1 159 ? -13.118 25.675 17.588 1.00 87.81 159 LEU A C 1
ATOM 1285 O O . LEU A 1 159 ? -13.104 25.426 16.384 1.00 87.81 159 LEU A O 1
ATOM 1289 N N . LEU A 1 160 ? -13.715 26.764 18.082 1.00 87.19 160 LEU A N 1
ATOM 1290 C CA . LEU A 1 160 ? -14.340 27.774 17.226 1.00 87.19 160 LEU A CA 1
ATOM 1291 C C . LEU A 1 160 ? -13.310 28.392 16.276 1.00 87.19 160 LEU A C 1
ATOM 1293 O O . LEU A 1 160 ? -13.564 28.514 15.083 1.00 87.19 160 LEU A O 1
ATOM 1297 N N . LYS A 1 161 ? -12.110 28.712 16.762 1.00 84.19 161 LYS A N 1
ATOM 1298 C CA . LYS A 1 161 ? -11.057 29.269 15.913 1.00 84.19 161 LYS A CA 1
ATOM 1299 C C . LYS A 1 161 ? -10.633 28.315 14.791 1.00 84.19 161 LYS A C 1
ATOM 1301 O O . LYS A 1 161 ? -10.383 28.792 13.697 1.00 84.19 161 LYS A O 1
ATOM 1306 N N . ILE A 1 162 ? -10.585 27.001 15.023 1.00 83.75 162 ILE A N 1
ATOM 1307 C CA . ILE A 1 162 ? -10.276 26.010 13.973 1.00 83.75 162 ILE A CA 1
ATOM 1308 C C . ILE A 1 162 ? -11.410 25.897 12.949 1.00 83.75 162 ILE A C 1
ATOM 1310 O O . ILE A 1 162 ? -11.143 25.850 11.753 1.00 83.75 162 ILE A O 1
ATOM 1314 N N . VAL A 1 163 ? -12.666 25.863 13.401 1.00 80.94 163 VAL A N 1
ATOM 1315 C CA . VAL A 1 163 ? -13.828 25.678 12.513 1.00 80.94 163 VAL A CA 1
ATOM 1316 C C . VAL A 1 163 ? -14.083 26.903 11.626 1.00 80.94 163 VAL A C 1
ATOM 1318 O O . VAL A 1 163 ? -14.530 26.736 10.499 1.00 80.94 163 VAL A O 1
ATOM 1321 N N . TYR A 1 164 ? -13.779 28.116 12.100 1.00 71.38 164 TYR A N 1
ATOM 1322 C CA . TYR A 1 164 ? -14.019 29.370 11.367 1.00 71.38 164 TYR A CA 1
ATOM 1323 C C . TYR A 1 164 ? -12.795 29.915 10.597 1.00 71.38 164 TYR A C 1
ATOM 1325 O O . TYR A 1 164 ? -12.891 30.985 10.000 1.00 71.38 164 TYR A O 1
ATOM 1333 N N . LEU A 1 165 ? -11.641 29.228 10.617 1.00 61.91 165 LEU A N 1
ATOM 1334 C CA . LEU A 1 165 ? -10.453 29.594 9.816 1.00 61.91 165 LEU A CA 1
ATOM 1335 C C . LEU A 1 165 ? -10.327 28.826 8.483 1.00 61.91 165 LEU A C 1
ATOM 1337 O O . LEU A 1 165 ? -9.310 28.969 7.800 1.00 61.91 165 LEU A O 1
ATOM 1341 N N . HIS A 1 166 ? -11.347 28.054 8.104 1.00 50.62 166 HIS A N 1
ATOM 1342 C CA . HIS A 1 166 ? -11.528 27.488 6.763 1.00 50.62 166 HIS A CA 1
ATOM 1343 C C . HIS A 1 166 ? -12.754 28.098 6.088 1.00 50.62 166 HIS A C 1
ATOM 1345 O O . HIS A 1 166 ? -12.713 28.201 4.842 1.00 50.62 166 HIS A O 1
#

Sequence (166 aa):
MVSTPVFDGIKSAVYVILNLTPAKVWDFIIQAPANYEKWWFGLLRDSPQHILIETSLIVFILWLVLIRRTVDPKKASAPPKLSAKEIDWLVDTWQPAPLVPPISDLDKALLSSTKTIERHEGKYLTVRGIKNKVLNASSFDFFAFSEDLEIKQVGYFFLLKIVYLH

Radius of gyration: 42.43 Å; chains: 1; bounding box: 94×50×90 Å

Secondary structure (DSSP, 8-state):
----HHHHHHHHHHHHHHT--HHHHHHHHHHHHHHHHHHHHHHHHH-HHHHHHHHHHHHHHHHHHHHHTTS-HHHHSSPP---HHHHHHHHHHPPPPPSSPPPPHHHHHHHHHSPPEEEEETTEEEETT--S-EE--SSS-TT-GGG-HHHHHHHHHHHHHHHT--